Protein AF-A0A8T4WMK7-F1 (afdb_monomer)

pLDDT: mean 84.25, std 9.3, range [47.69, 94.94]

Secondary structure (DSSP, 8-state):
-HHHHHHHHHHHHHHHHHTHHHHHHHHHHHHHHHH-HHHHHHHHHHHHHHHHTS-GGGHHHHHH-HHHHHHHHHHHTSSSPPTTHHHHHHHHHHHHIIIIIHHHHHHHHTT-GGGHHHHHHHHHHHHHHHHHHHHHHHHHHHHT-

Foldseek 3Di:
DPVLVVLVVVLVVVLVVVCVVVVVLLVVLLVCLQVPLLVSQQSLLVLLCCLLPVDPLCVLLCVQPVPLSVVLVVQSPDSGRDPCNLVSLVVSLVSLCVPPQVVLSVVVSVPDPVSSVVNSSSVNSNVSSVSSSVSSVSSCVSVVD

Solvent-accessible surface area (backbone atoms only — not comparable to full-atom values): 7885 Å² total; per-residue (Å²): 122,66,78,56,54,54,55,51,50,57,51,52,54,54,52,60,65,74,43,47,69,60,54,49,53,50,50,50,36,53,56,34,25,77,78,41,42,68,59,20,31,33,51,47,38,50,53,50,43,51,47,66,73,68,31,75,62,33,48,73,43,51,75,75,38,50,68,42,49,55,51,48,53,65,49,52,75,48,61,50,86,46,92,60,44,61,60,41,52,52,50,42,44,53,53,38,44,64,73,48,39,50,56,47,49,58,44,37,69,73,63,48,74,94,35,53,75,58,44,55,49,44,49,51,34,51,50,55,46,50,52,56,46,51,45,46,55,49,40,32,68,67,60,72,103

Structure (mmCIF, N/CA/C/O backbone):
data_AF-A0A8T4WMK7-F1
#
_entry.id   AF-A0A8T4WMK7-F1
#
loop_
_atom_site.group_PDB
_atom_site.id
_atom_site.type_symbol
_atom_site.label_atom_id
_atom_site.label_alt_id
_atom_site.label_comp_id
_atom_site.label_asym_id
_atom_site.label_entity_id
_atom_site.label_seq_id
_atom_site.pdbx_PDB_ins_code
_atom_site.Cartn_x
_atom_site.Cartn_y
_atom_site.Cartn_z
_atom_site.occupancy
_atom_site.B_iso_or_equiv
_atom_site.auth_seq_id
_atom_site.auth_comp_id
_atom_site.auth_asym_id
_atom_site.auth_atom_id
_atom_site.pdbx_PDB_model_num
ATOM 1 N N . MET A 1 1 ? -31.076 1.737 11.472 1.00 47.69 1 MET A N 1
ATOM 2 C CA . MET A 1 1 ? -30.118 1.456 10.381 1.00 47.69 1 MET A CA 1
ATOM 3 C C . MET A 1 1 ? -29.607 2.715 9.669 1.00 47.69 1 MET A C 1
ATOM 5 O O . MET A 1 1 ? -28.473 2.660 9.244 1.00 47.69 1 MET A O 1
ATOM 9 N N . GLY A 1 2 ? -30.330 3.848 9.592 1.00 57.22 2 GLY A N 1
ATOM 10 C CA . GLY A 1 2 ? -29.848 5.056 8.874 1.00 57.22 2 GLY A CA 1
ATOM 11 C C . GLY A 1 2 ? -28.566 5.715 9.419 1.00 57.22 2 GLY A C 1
ATOM 12 O O . GLY A 1 2 ? -27.597 5.861 8.690 1.00 57.22 2 GLY A O 1
ATOM 13 N N . LYS A 1 3 ? -28.488 5.983 10.732 1.00 60.03 3 LYS A N 1
ATOM 14 C CA . LYS A 1 3 ? -27.372 6.747 11.343 1.00 60.03 3 LYS A CA 1
ATOM 15 C C . LYS A 1 3 ? -25.966 6.144 11.175 1.00 60.03 3 LYS A C 1
ATOM 17 O O . LYS A 1 3 ? -24.979 6.851 11.338 1.00 60.03 3 LYS A O 1
ATOM 22 N N . SER A 1 4 ? -25.857 4.836 10.931 1.00 62.44 4 SER A N 1
ATOM 23 C CA . SER A 1 4 ? -24.569 4.164 10.716 1.00 62.44 4 SER A CA 1
ATOM 24 C C . SER A 1 4 ? -24.060 4.305 9.284 1.00 62.44 4 SER A C 1
ATOM 26 O O . SER A 1 4 ? -22.851 4.335 9.090 1.00 62.44 4 SER A O 1
ATOM 28 N N . PHE A 1 5 ? -24.960 4.388 8.298 1.00 71.00 5 PHE A N 1
ATOM 29 C CA . PHE A 1 5 ? -24.577 4.579 6.898 1.00 71.00 5 PHE A CA 1
ATOM 30 C C . PHE A 1 5 ? -24.139 6.018 6.638 1.00 71.00 5 PHE A C 1
ATOM 32 O O . PHE A 1 5 ? -23.108 6.207 6.004 1.00 71.00 5 PHE A O 1
ATOM 39 N N . ASP A 1 6 ? -24.835 6.999 7.219 1.00 75.25 6 ASP A N 1
ATOM 40 C CA . ASP A 1 6 ? -24.463 8.417 7.104 1.00 75.25 6 ASP A CA 1
ATOM 41 C C . ASP A 1 6 ? -23.045 8.663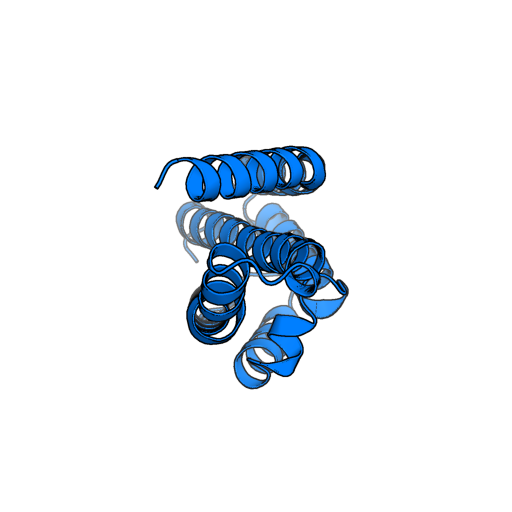 7.649 1.00 75.25 6 ASP A C 1
ATOM 43 O O . ASP A 1 6 ? -22.206 9.263 6.987 1.00 75.25 6 ASP A O 1
ATOM 47 N N . ARG A 1 7 ? -22.722 8.068 8.807 1.00 72.44 7 ARG A N 1
ATOM 48 C CA . ARG A 1 7 ? -21.383 8.140 9.416 1.00 72.44 7 ARG A CA 1
ATOM 49 C C . ARG A 1 7 ? -20.269 7.549 8.553 1.00 72.44 7 ARG A C 1
ATOM 51 O O . ARG A 1 7 ? -19.161 8.073 8.543 1.00 72.44 7 ARG A O 1
ATOM 58 N N . ILE A 1 8 ? -20.540 6.438 7.869 1.00 75.75 8 ILE A N 1
ATOM 59 C CA . ILE A 1 8 ? -19.573 5.833 6.943 1.00 75.75 8 ILE A CA 1
ATOM 60 C C . ILE A 1 8 ? -19.456 6.689 5.676 1.00 75.75 8 ILE A C 1
ATOM 62 O O . ILE A 1 8 ? -18.354 6.846 5.162 1.00 75.75 8 ILE A O 1
ATOM 66 N N . GLY A 1 9 ? -20.559 7.266 5.196 1.00 77.94 9 GLY A N 1
ATOM 67 C CA . GLY A 1 9 ? -20.565 8.179 4.052 1.00 77.94 9 GLY A CA 1
ATOM 68 C C . GLY A 1 9 ? -19.669 9.396 4.280 1.00 77.94 9 GLY A C 1
ATOM 69 O O . GLY A 1 9 ? -18.746 9.625 3.500 1.00 77.94 9 GLY A O 1
ATOM 70 N N . ASP A 1 10 ? -19.870 10.103 5.394 1.00 79.75 10 ASP A N 1
ATOM 71 C CA . ASP A 1 10 ? -19.073 11.282 5.761 1.00 79.75 10 ASP A CA 1
ATOM 72 C C . ASP A 1 10 ? -17.579 10.948 5.908 1.00 79.75 10 ASP A C 1
ATOM 74 O O . ASP A 1 10 ? -16.703 11.718 5.506 1.00 79.75 10 ASP A O 1
ATOM 78 N N . LEU A 1 11 ? -17.282 9.780 6.483 1.00 78.06 11 LEU A N 1
ATOM 79 C CA . LEU A 1 11 ? -15.926 9.267 6.641 1.00 78.06 11 LEU A CA 1
ATOM 80 C C . LEU A 1 11 ? -15.246 9.052 5.281 1.00 78.06 11 LEU A C 1
ATOM 82 O O . LEU A 1 11 ? -14.143 9.549 5.052 1.00 78.06 11 LEU A O 1
ATOM 86 N N .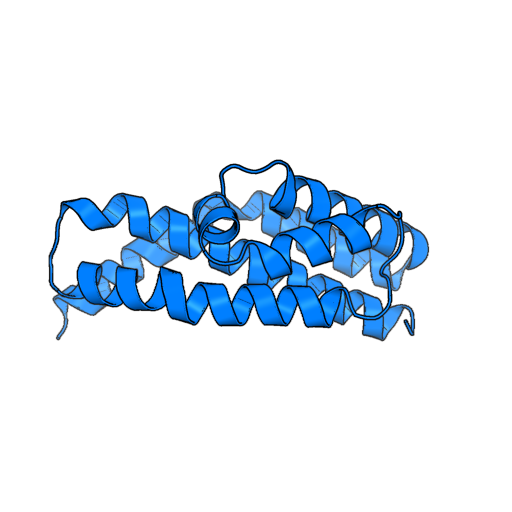 LEU A 1 12 ? -15.911 8.336 4.373 1.00 77.38 12 LEU A N 1
ATOM 87 C CA . LEU A 1 12 ? -15.377 8.042 3.044 1.00 77.38 12 LEU A CA 1
ATOM 88 C C . LEU A 1 12 ? -15.180 9.315 2.214 1.00 77.38 12 LEU A C 1
ATOM 90 O O . LEU A 1 12 ? -14.189 9.423 1.494 1.00 77.38 12 LEU A O 1
ATOM 94 N N . GLU A 1 13 ? -16.069 10.303 2.339 1.00 80.69 13 GLU A N 1
ATOM 95 C CA . GLU A 1 13 ? -15.937 11.570 1.616 1.00 80.69 13 GLU A C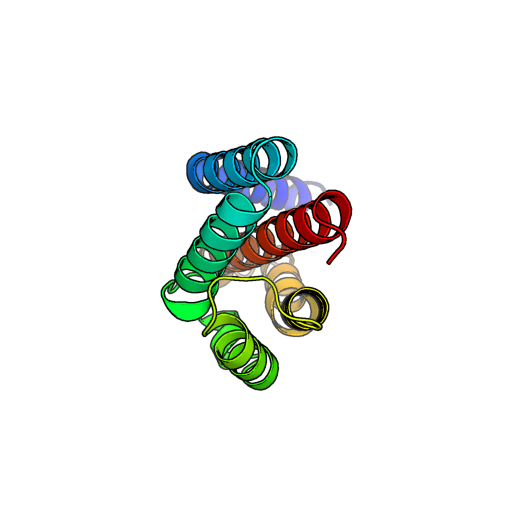A 1
ATOM 96 C C . GLU A 1 13 ? -14.695 12.363 2.054 1.00 80.69 13 GLU A C 1
ATOM 98 O O . GLU A 1 13 ? -13.973 12.915 1.215 1.00 80.69 13 GLU A O 1
ATOM 103 N N . LYS A 1 14 ? -14.404 12.399 3.360 1.00 78.94 14 LYS A N 1
ATOM 104 C CA . LYS A 1 14 ? -13.192 13.050 3.883 1.00 78.94 14 LYS A CA 1
ATOM 105 C C . LYS A 1 14 ? -11.924 12.389 3.361 1.00 78.94 14 LYS A C 1
ATOM 107 O O . LYS A 1 14 ? -11.009 13.084 2.923 1.00 78.94 14 LYS A O 1
ATOM 112 N N . ILE A 1 15 ? -11.897 11.061 3.389 1.00 78.31 15 ILE A N 1
ATOM 113 C CA . ILE A 1 15 ? -10.764 10.261 2.927 1.00 78.31 15 ILE A CA 1
ATOM 114 C C . ILE A 1 15 ? -10.525 10.474 1.424 1.00 78.31 15 ILE A C 1
ATOM 116 O O . ILE A 1 15 ? -9.402 10.726 0.991 1.00 78.31 15 ILE A O 1
ATOM 120 N N . ALA A 1 16 ? -11.589 10.468 0.616 1.00 74.31 16 ALA A N 1
ATOM 121 C CA . ALA A 1 16 ? -11.480 10.707 -0.823 1.00 74.31 16 ALA A CA 1
ATOM 122 C C . ALA A 1 16 ? -10.887 12.092 -1.149 1.00 74.31 16 ALA A C 1
ATOM 124 O O . ALA A 1 16 ? -10.148 12.248 -2.122 1.00 74.31 16 ALA A O 1
ATOM 125 N N . LYS A 1 17 ? -11.185 13.112 -0.334 1.00 75.38 17 LYS A N 1
ATOM 126 C CA . LYS A 1 17 ? -10.648 14.470 -0.511 1.00 75.38 17 LYS A CA 1
ATOM 127 C C . LYS A 1 17 ? -9.175 14.583 -0.117 1.00 75.38 17 LYS A C 1
ATOM 129 O O . LYS A 1 17 ? -8.433 15.274 -0.811 1.00 75.38 17 LYS A O 1
ATOM 134 N N . SER A 1 18 ? -8.742 13.927 0.961 1.00 76.00 18 SER A N 1
ATOM 135 C CA . SER A 1 18 ? -7.359 14.031 1.453 1.00 76.00 18 SER A CA 1
ATOM 136 C C . SER A 1 18 ? -6.341 13.310 0.564 1.00 76.00 18 SER A C 1
ATOM 138 O O . SER A 1 18 ? -5.168 13.680 0.561 1.00 76.00 18 SER A O 1
ATOM 140 N N . ARG A 1 19 ? -6.771 12.303 -0.208 1.00 74.31 19 ARG A N 1
ATOM 141 C CA . ARG A 1 19 ? -5.872 11.397 -0.945 1.00 74.31 19 ARG A CA 1
ATOM 142 C C . ARG A 1 19 ? -5.722 11.665 -2.438 1.00 74.31 19 ARG A C 1
ATOM 144 O O . ARG A 1 19 ? -4.942 10.967 -3.076 1.00 74.31 19 ARG A O 1
ATOM 151 N N . ARG A 1 20 ? -6.374 12.697 -2.985 1.00 78.06 20 ARG A N 1
ATOM 152 C CA . ARG A 1 20 ? -6.218 13.081 -4.403 1.00 78.06 20 ARG A CA 1
ATOM 153 C C . ARG A 1 20 ? -4.762 13.122 -4.893 1.00 78.06 20 ARG A C 1
ATOM 155 O O . ARG A 1 20 ? -4.508 12.471 -5.894 1.00 78.06 20 ARG A O 1
ATOM 162 N N . PRO A 1 21 ? -3.804 13.759 -4.187 1.00 82.00 21 PRO A N 1
ATOM 163 C CA . PRO A 1 21 ? -2.428 13.843 -4.683 1.00 82.00 21 PRO A CA 1
ATOM 164 C C . PRO A 1 21 ? -1.773 12.474 -4.893 1.00 82.00 21 PRO A C 1
ATOM 166 O O . PRO A 1 21 ? -1.126 12.241 -5.904 1.00 82.00 21 PRO A O 1
ATOM 169 N N . PHE A 1 22 ? -2.000 11.538 -3.968 1.00 81.81 22 PHE A N 1
ATOM 170 C CA . PHE A 1 22 ? -1.476 10.183 -4.098 1.00 81.81 22 PHE A CA 1
ATOM 171 C C . PHE A 1 22 ? -2.143 9.435 -5.259 1.00 81.81 22 PHE A C 1
ATOM 173 O O . PHE A 1 22 ? -1.466 8.768 -6.030 1.00 81.81 22 PHE A O 1
ATOM 180 N N . LEU A 1 23 ? -3.461 9.578 -5.431 1.00 82.94 23 LEU A N 1
ATOM 181 C CA . LEU A 1 23 ? -4.181 8.979 -6.562 1.00 82.94 23 LEU A CA 1
ATOM 182 C C . LEU A 1 23 ? -3.726 9.548 -7.916 1.00 82.94 23 LEU A C 1
ATOM 184 O O . LEU A 1 23 ? -3.699 8.820 -8.912 1.00 82.94 23 LEU A O 1
ATOM 188 N N . ASP A 1 24 ? -3.343 10.823 -7.951 1.00 86.69 24 ASP A N 1
ATOM 189 C CA . ASP A 1 24 ? -2.781 11.467 -9.136 1.00 86.69 24 ASP A CA 1
ATOM 190 C C . ASP A 1 24 ? -1.409 10.855 -9.479 1.00 86.69 24 ASP A C 1
ATOM 192 O O . ASP A 1 24 ? -1.213 10.426 -10.616 1.00 86.69 24 ASP A O 1
ATOM 196 N N . GLU A 1 25 ? -0.513 10.681 -8.495 1.00 85.69 25 GLU A N 1
ATOM 197 C CA . GLU A 1 25 ? 0.773 9.972 -8.668 1.00 85.69 25 GLU A CA 1
ATOM 198 C C . GLU A 1 25 ? 0.569 8.521 -9.145 1.00 85.69 25 GLU A C 1
ATOM 200 O O . GLU A 1 25 ? 1.270 8.023 -10.031 1.00 85.69 25 GLU A O 1
ATOM 205 N N . CYS A 1 26 ? -0.439 7.837 -8.597 1.00 86.31 26 CYS A N 1
ATOM 206 C CA . CYS A 1 26 ? -0.805 6.482 -9.000 1.00 86.31 26 CYS A CA 1
ATOM 207 C C . CYS A 1 26 ? -1.274 6.426 -10.462 1.00 86.31 26 CYS A C 1
ATOM 209 O O . CYS A 1 26 ? -0.937 5.501 -11.209 1.00 86.31 26 CYS A O 1
ATOM 211 N N . THR A 1 27 ? -2.053 7.422 -10.881 1.00 87.00 27 THR A N 1
ATOM 212 C CA . THR A 1 27 ? -2.552 7.551 -12.253 1.00 87.00 27 THR A CA 1
ATOM 213 C C . THR A 1 27 ? -1.419 7.874 -13.225 1.00 87.00 27 THR A C 1
ATOM 215 O O . THR A 1 27 ? -1.354 7.282 -14.305 1.00 87.00 27 THR A O 1
ATOM 218 N N . GLU A 1 28 ? -0.492 8.748 -12.832 1.00 88.31 28 GLU A N 1
ATOM 219 C CA . GLU A 1 28 ? 0.706 9.071 -13.606 1.00 88.31 28 GLU A CA 1
ATOM 220 C C . GLU A 1 28 ? 1.573 7.828 -13.832 1.00 88.31 28 GLU A C 1
ATOM 222 O O . GLU A 1 28 ? 1.929 7.533 -14.973 1.00 88.31 28 GLU A O 1
ATOM 227 N N . ALA A 1 29 ? 1.809 7.018 -12.795 1.00 85.44 29 ALA A N 1
ATOM 228 C CA . ALA A 1 29 ? 2.551 5.764 -12.925 1.00 85.44 29 ALA A CA 1
ATOM 229 C C . ALA A 1 29 ? 1.887 4.778 -13.911 1.00 85.44 29 ALA A C 1
ATOM 231 O O . ALA A 1 29 ? 2.576 4.141 -14.713 1.00 85.44 29 ALA A O 1
ATOM 232 N N . LYS A 1 30 ? 0.548 4.675 -13.908 1.00 87.25 30 LYS A N 1
ATOM 233 C CA . LYS A 1 30 ? -0.198 3.857 -14.887 1.00 87.25 30 LYS A CA 1
ATOM 234 C C . LYS A 1 30 ? -0.025 4.391 -16.312 1.00 87.25 30 LYS A C 1
ATOM 236 O O . LYS A 1 30 ? 0.207 3.609 -17.231 1.00 87.25 30 LYS A O 1
ATOM 241 N N . TYR A 1 31 ? -0.109 5.706 -16.509 1.00 88.69 31 TYR A N 1
ATOM 242 C CA . TYR A 1 31 ? 0.104 6.321 -17.822 1.00 88.69 31 TYR A CA 1
ATOM 243 C C . TYR A 1 31 ? 1.537 6.104 -18.325 1.00 88.69 31 TYR A C 1
ATOM 245 O O . TYR A 1 31 ? 1.735 5.682 -19.467 1.00 88.69 31 TYR A O 1
ATOM 253 N N . MET A 1 32 ? 2.530 6.298 -17.452 1.00 87.44 32 MET A N 1
ATOM 254 C CA . MET A 1 32 ? 3.934 6.026 -17.751 1.00 87.44 32 MET A CA 1
ATOM 255 C C . MET A 1 32 ? 4.151 4.574 -18.160 1.00 87.44 32 MET A C 1
ATOM 257 O O . MET A 1 32 ? 4.878 4.332 -19.113 1.00 87.44 32 MET A O 1
ATOM 261 N N . ALA A 1 33 ? 3.490 3.607 -17.518 1.00 88.94 33 ALA A N 1
ATOM 262 C CA . ALA A 1 33 ? 3.693 2.192 -17.829 1.00 88.94 33 ALA A CA 1
ATOM 263 C C . ALA A 1 33 ? 3.339 1.825 -19.277 1.00 88.94 33 ALA A C 1
ATOM 265 O O . ALA A 1 33 ? 3.915 0.887 -19.818 1.00 88.94 33 ALA A O 1
ATOM 266 N N . VAL A 1 34 ? 2.440 2.575 -19.922 1.00 88.94 34 VAL A N 1
ATOM 267 C CA . VAL A 1 34 ? 2.094 2.386 -21.341 1.00 88.94 34 VAL A CA 1
ATOM 268 C C . VAL A 1 34 ? 3.174 2.943 -22.275 1.00 88.94 34 VAL A C 1
ATOM 270 O O . VAL A 1 34 ? 3.360 2.425 -23.373 1.00 88.94 34 VAL A O 1
ATOM 273 N N . GLN A 1 35 ? 3.879 3.998 -21.863 1.00 89.56 35 GLN A N 1
ATOM 274 C CA . GLN A 1 35 ? 4.841 4.718 -22.707 1.00 89.56 35 GLN A CA 1
ATOM 275 C C . GLN A 1 35 ? 6.286 4.283 -22.467 1.00 89.56 35 GLN A C 1
ATOM 277 O O . GLN A 1 35 ? 7.049 4.100 -23.412 1.00 89.56 35 GLN A O 1
ATOM 282 N N . ASN A 1 36 ? 6.649 4.132 -21.197 1.00 90.06 36 ASN A N 1
ATOM 283 C CA . ASN A 1 36 ? 7.959 3.734 -20.719 1.00 90.06 36 ASN A CA 1
ATOM 284 C C . ASN A 1 36 ? 7.817 2.783 -19.508 1.00 90.06 36 ASN A C 1
ATOM 286 O O . ASN A 1 36 ? 7.798 3.227 -18.355 1.00 90.06 36 ASN A O 1
ATOM 290 N N . PRO A 1 37 ? 7.706 1.465 -19.756 1.00 86.88 37 PRO A N 1
ATOM 291 C CA . PRO A 1 37 ? 7.494 0.468 -18.707 1.00 86.88 37 PRO A CA 1
ATOM 292 C C . PRO A 1 37 ? 8.625 0.390 -17.672 1.00 86.88 37 PRO A C 1
ATOM 294 O O . PRO A 1 37 ? 8.370 0.064 -16.512 1.00 86.88 37 PRO A O 1
ATOM 297 N N . ASP A 1 38 ? 9.866 0.679 -18.073 1.00 88.12 38 ASP A N 1
ATOM 298 C CA . ASP A 1 38 ? 11.027 0.635 -17.179 1.00 88.12 38 ASP A CA 1
ATOM 299 C C . ASP A 1 38 ? 10.992 1.797 -16.172 1.00 88.12 38 ASP A C 1
ATOM 301 O O . ASP A 1 38 ? 11.149 1.573 -14.969 1.00 88.12 38 ASP A O 1
ATOM 305 N N . ASP A 1 39 ? 10.695 3.015 -16.634 1.00 89.38 39 ASP A N 1
ATOM 306 C CA . ASP A 1 39 ? 10.539 4.176 -15.747 1.00 89.38 39 ASP A CA 1
ATOM 307 C C . ASP A 1 39 ? 9.324 4.012 -14.828 1.00 89.38 39 ASP A C 1
ATOM 309 O O . ASP A 1 39 ? 9.383 4.348 -13.647 1.00 89.38 39 ASP A O 1
ATOM 313 N N . ALA A 1 40 ? 8.229 3.433 -15.328 1.00 90.44 40 ALA A N 1
ATOM 314 C CA . ALA A 1 40 ? 7.046 3.175 -14.513 1.00 90.44 40 ALA A CA 1
ATOM 315 C C . ALA A 1 40 ? 7.316 2.187 -13.372 1.00 90.44 40 ALA A C 1
ATOM 317 O O . ALA A 1 40 ? 6.826 2.386 -12.259 1.00 90.44 40 ALA A O 1
ATOM 318 N N . GLN A 1 41 ? 8.125 1.149 -13.616 1.00 91.62 41 GLN A N 1
ATOM 319 C CA . GLN A 1 41 ? 8.591 0.266 -12.548 1.00 91.62 41 GLN A CA 1
ATOM 320 C C . GLN A 1 41 ? 9.403 1.039 -11.510 1.00 91.62 41 GLN A C 1
ATOM 322 O O . GLN A 1 41 ? 9.157 0.874 -10.316 1.00 91.62 41 GLN A O 1
ATOM 327 N N . HIS A 1 42 ? 10.316 1.913 -11.938 1.00 91.50 42 HIS A N 1
ATOM 328 C CA . HIS A 1 42 ? 11.102 2.729 -11.016 1.00 91.50 42 HIS A CA 1
ATOM 329 C C . HIS A 1 42 ? 10.212 3.623 -10.140 1.00 91.50 42 HIS A C 1
ATOM 331 O O . HIS A 1 42 ? 10.313 3.573 -8.911 1.00 91.50 42 HIS A O 1
ATOM 337 N N . THR A 1 43 ? 9.294 4.374 -10.757 1.00 91.31 43 THR A N 1
ATOM 338 C CA . THR A 1 43 ? 8.323 5.236 -10.066 1.00 91.31 43 THR A CA 1
ATOM 339 C C . THR A 1 43 ? 7.470 4.435 -9.089 1.00 91.31 43 THR A C 1
ATOM 341 O O . THR A 1 43 ? 7.329 4.812 -7.927 1.00 91.31 43 THR A O 1
ATOM 344 N N . TYR A 1 44 ? 6.966 3.273 -9.506 1.00 92.25 44 TYR A N 1
ATOM 345 C CA . TYR A 1 44 ? 6.211 2.388 -8.627 1.00 92.25 44 TYR A CA 1
ATOM 346 C C . TYR A 1 44 ? 7.027 1.928 -7.415 1.00 92.25 44 TYR A C 1
ATOM 348 O O . TYR A 1 44 ? 6.541 1.976 -6.286 1.00 92.25 44 TYR A O 1
ATOM 356 N N . MET A 1 45 ? 8.284 1.528 -7.616 1.00 93.25 45 MET A N 1
ATOM 357 C CA . MET A 1 45 ? 9.153 1.119 -6.513 1.00 93.25 45 MET A CA 1
ATOM 358 C C . MET A 1 45 ? 9.473 2.280 -5.568 1.00 93.25 45 MET A C 1
ATOM 360 O O . MET A 1 45 ? 9.680 2.051 -4.375 1.00 93.25 45 MET A O 1
ATOM 364 N N . GLN A 1 46 ? 9.533 3.521 -6.057 1.00 91.00 46 GLN A N 1
ATOM 365 C CA . GLN A 1 46 ? 9.656 4.699 -5.197 1.00 91.00 46 GLN A CA 1
ATOM 366 C C . GLN A 1 46 ? 8.384 4.921 -4.371 1.00 91.00 46 GLN A C 1
ATOM 36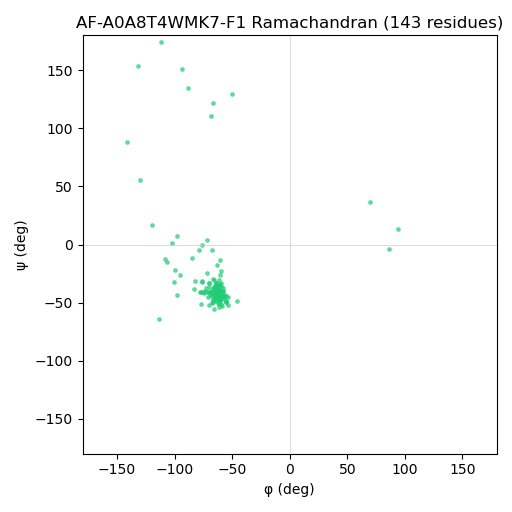8 O O . GLN A 1 46 ? 8.486 5.004 -3.147 1.00 91.00 46 GLN A O 1
ATOM 373 N N . LEU A 1 47 ? 7.206 4.917 -5.006 1.00 90.19 47 LEU A N 1
ATOM 374 C CA . LEU A 1 47 ? 5.904 5.051 -4.338 1.00 90.19 47 LEU A CA 1
ATOM 375 C C . LEU A 1 47 ? 5.695 3.978 -3.267 1.00 90.19 47 LEU A C 1
ATOM 377 O O . LEU A 1 47 ? 5.258 4.265 -2.153 1.00 90.19 47 LEU A O 1
ATOM 381 N N . LEU A 1 48 ? 6.055 2.734 -3.583 1.00 91.06 48 LEU A N 1
ATOM 382 C CA . LEU A 1 48 ? 5.987 1.611 -2.659 1.00 91.06 48 LEU A CA 1
ATOM 383 C C . LEU A 1 48 ? 6.853 1.861 -1.419 1.00 91.06 48 LEU A C 1
ATO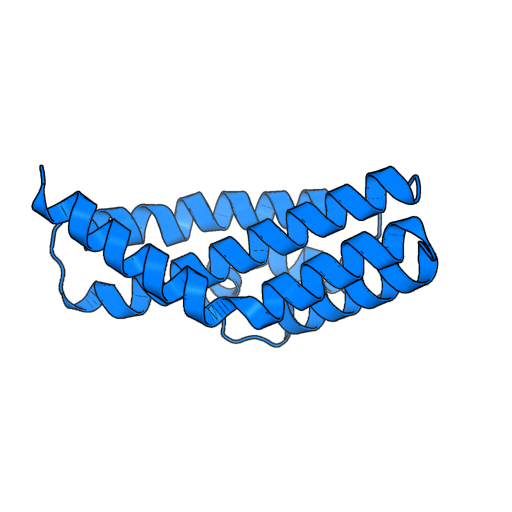M 385 O O . LEU A 1 48 ? 6.390 1.662 -0.299 1.00 91.06 48 LEU A O 1
ATOM 389 N N . ARG A 1 49 ? 8.098 2.316 -1.604 1.00 90.00 49 ARG A N 1
ATOM 390 C CA . ARG A 1 49 ? 9.040 2.580 -0.506 1.00 90.00 49 ARG A CA 1
ATOM 391 C C . ARG A 1 49 ? 8.578 3.746 0.366 1.00 90.00 49 ARG A C 1
ATOM 393 O O . ARG A 1 49 ? 8.518 3.596 1.584 1.00 90.00 49 ARG A O 1
ATOM 400 N N . THR A 1 50 ? 8.212 4.876 -0.233 1.00 87.44 50 THR A N 1
ATOM 401 C CA . THR A 1 50 ? 7.757 6.059 0.517 1.00 87.44 50 THR A CA 1
ATOM 402 C C . THR A 1 50 ? 6.481 5.766 1.302 1.00 87.44 50 THR A C 1
ATOM 404 O O . THR A 1 50 ? 6.365 6.158 2.463 1.00 87.44 50 THR A O 1
ATOM 407 N N . THR A 1 51 ? 5.562 5.006 0.708 1.00 85.38 51 THR A N 1
ATOM 408 C CA . THR A 1 51 ? 4.273 4.677 1.318 1.00 85.38 51 THR A CA 1
ATOM 409 C C . THR A 1 51 ? 4.399 3.588 2.383 1.00 85.38 51 THR A C 1
ATOM 411 O O . THR A 1 51 ? 3.934 3.784 3.502 1.00 85.38 51 THR A O 1
ATOM 414 N N . LEU A 1 52 ? 5.039 2.451 2.084 1.00 81.25 52 LEU A N 1
ATOM 415 C CA . LEU A 1 52 ? 5.129 1.320 3.020 1.00 81.25 52 LEU A CA 1
ATOM 416 C C . LEU A 1 52 ? 6.182 1.517 4.116 1.00 81.25 52 LEU A C 1
ATOM 418 O O . LEU A 1 52 ? 5.960 1.118 5.260 1.00 81.25 52 LEU A O 1
ATOM 422 N N . LEU A 1 53 ? 7.347 2.069 3.766 1.00 70.56 53 LEU A N 1
ATOM 423 C CA . LEU A 1 53 ? 8.528 2.029 4.635 1.00 70.56 53 LEU A CA 1
ATOM 424 C C . LEU A 1 53 ? 8.741 3.343 5.385 1.00 70.56 53 LEU A C 1
ATOM 426 O O . LEU A 1 53 ? 9.210 3.323 6.520 1.00 70.56 53 LEU A O 1
ATOM 430 N N . SER A 1 54 ? 8.371 4.473 4.780 1.00 68.19 54 SER A N 1
ATOM 431 C CA . SER A 1 54 ? 8.628 5.805 5.347 1.00 68.19 54 SER A CA 1
ATOM 432 C C . SER A 1 54 ? 7.391 6.503 5.905 1.00 68.19 54 SER A C 1
ATOM 434 O O . SER A 1 54 ? 7.540 7.473 6.640 1.00 68.19 54 SER A O 1
ATOM 436 N N . SER A 1 55 ? 6.182 6.037 5.584 1.00 69.69 55 SER A N 1
ATOM 437 C CA . SER A 1 55 ? 4.957 6.667 6.071 1.00 69.69 55 SER A CA 1
ATOM 438 C C . SER A 1 55 ? 4.520 6.101 7.421 1.00 69.69 55 SER A C 1
ATOM 440 O O . SER A 1 55 ? 4.421 4.880 7.593 1.00 69.69 55 SER A O 1
ATOM 442 N N . ASP A 1 56 ? 4.155 6.993 8.341 1.00 74.50 56 ASP A N 1
ATOM 443 C CA . ASP A 1 56 ? 3.399 6.664 9.560 1.00 74.50 56 ASP A CA 1
ATOM 444 C C . ASP A 1 56 ? 1.998 6.120 9.216 1.00 74.50 56 ASP A C 1
ATOM 446 O O . ASP A 1 56 ? 1.344 5.453 10.020 1.00 74.50 56 ASP A O 1
ATOM 450 N N . ALA A 1 57 ? 1.529 6.353 7.979 1.00 68.81 57 ALA A N 1
ATOM 451 C CA . ALA A 1 57 ? 0.218 5.921 7.507 1.00 68.81 57 ALA A CA 1
ATOM 452 C C . ALA A 1 57 ? 0.025 4.400 7.540 1.00 68.81 57 ALA A C 1
ATOM 454 O O . ALA A 1 57 ? -1.106 3.945 7.420 1.00 68.81 57 ALA A O 1
ATOM 455 N N . LEU A 1 58 ? 1.086 3.604 7.709 1.00 79.75 58 LEU A N 1
ATOM 456 C CA . LEU A 1 58 ? 1.015 2.145 7.797 1.00 79.75 58 LEU A CA 1
ATOM 457 C C . LEU A 1 58 ? 1.543 1.569 9.114 1.00 79.75 58 LEU A C 1
ATOM 459 O O . LEU A 1 58 ? 1.745 0.362 9.208 1.00 79.75 58 LEU A O 1
ATOM 463 N N . ASP A 1 59 ? 1.694 2.364 10.172 1.00 83.62 59 ASP A N 1
ATOM 464 C CA . ASP A 1 59 ? 2.213 1.866 11.457 1.00 83.62 59 ASP A CA 1
ATOM 465 C C . ASP A 1 59 ? 1.343 0.767 12.086 1.00 83.62 59 ASP A C 1
ATOM 467 O O . ASP A 1 59 ? 1.844 -0.211 12.653 1.00 83.62 59 ASP A O 1
ATOM 471 N N . SER A 1 60 ? 0.024 0.862 11.905 1.00 80.12 60 SER A N 1
ATOM 472 C CA . SER A 1 60 ? -0.899 -0.205 12.314 1.00 80.12 60 SER A CA 1
ATOM 473 C C . SER A 1 60 ? -0.661 -1.500 11.524 1.00 80.12 60 SER A C 1
ATOM 475 O O . SER A 1 60 ? -0.796 -2.595 12.065 1.00 80.12 60 SER A O 1
ATOM 477 N N . ALA A 1 61 ? -0.259 -1.400 10.254 1.00 79.12 61 ALA A N 1
ATOM 478 C CA . ALA A 1 61 ? 0.120 -2.556 9.448 1.00 79.12 61 ALA A CA 1
ATOM 479 C C . ALA A 1 61 ? 1.497 -3.106 9.855 1.00 79.12 61 ALA A C 1
ATOM 481 O O . ALA A 1 61 ? 1.629 -4.315 10.002 1.00 79.12 61 ALA A O 1
ATOM 482 N N . LYS A 1 62 ? 2.490 -2.245 10.129 1.00 83.25 62 LYS A N 1
ATOM 483 C CA . LYS A 1 62 ? 3.837 -2.641 10.596 1.00 83.25 62 LYS A CA 1
ATOM 484 C C . LYS A 1 62 ? 3.801 -3.445 11.893 1.00 83.25 62 LYS A C 1
ATOM 486 O O . LYS A 1 62 ? 4.523 -4.425 12.033 1.00 83.25 62 LYS A O 1
ATOM 491 N N . SER A 1 63 ? 2.937 -3.049 12.822 1.00 84.50 63 SER A N 1
ATOM 492 C CA . SER A 1 63 ? 2.763 -3.739 14.105 1.00 84.50 63 SER A CA 1
ATOM 493 C C . SER A 1 63 ? 1.971 -5.045 13.999 1.00 84.50 63 SER A C 1
ATOM 495 O O . SER A 1 63 ? 2.245 -5.979 14.748 1.00 84.50 63 SER A O 1
ATOM 497 N N . THR A 1 64 ? 1.009 -5.134 13.074 1.00 83.94 64 THR A N 1
ATOM 498 C CA . THR A 1 64 ? 0.080 -6.281 12.994 1.00 83.94 64 THR A CA 1
ATOM 499 C C . THR A 1 64 ? 0.467 -7.311 11.923 1.00 83.94 64 THR A C 1
ATOM 501 O O . THR A 1 64 ? 0.068 -8.471 12.005 1.00 83.94 64 THR A O 1
ATOM 504 N N . CYS A 1 65 ? 1.253 -6.907 10.922 1.00 87.31 65 CYS A N 1
ATOM 505 C CA . CYS A 1 65 ? 1.697 -7.736 9.793 1.00 87.31 65 CYS A CA 1
ATOM 506 C C . CYS A 1 65 ? 3.228 -7.628 9.590 1.00 87.31 65 CYS A C 1
ATOM 508 O O . CYS A 1 65 ? 3.683 -7.230 8.512 1.00 87.31 65 CYS A O 1
ATOM 510 N N . PRO A 1 66 ? 4.050 -7.904 10.623 1.00 89.00 66 PRO A N 1
ATOM 511 C CA . PRO A 1 66 ? 5.492 -7.661 10.558 1.00 89.00 66 PRO A CA 1
ATOM 512 C C . PRO A 1 66 ? 6.192 -8.517 9.494 1.00 89.00 66 PRO A C 1
ATOM 514 O O . PRO A 1 66 ? 7.112 -8.040 8.833 1.00 89.00 66 PRO A O 1
ATOM 517 N N . GLU A 1 67 ? 5.738 -9.755 9.278 1.00 90.50 67 GLU A N 1
ATOM 518 C CA . GLU A 1 67 ? 6.348 -10.666 8.305 1.00 90.50 67 GLU A CA 1
ATOM 519 C C . GLU A 1 67 ? 6.162 -10.188 6.861 1.00 90.50 67 GLU A C 1
ATOM 521 O O . GLU A 1 67 ? 7.098 -10.225 6.059 1.00 90.50 67 GLU A O 1
ATOM 526 N N . GLU A 1 68 ? 4.959 -9.739 6.507 1.00 90.88 68 GLU A N 1
ATOM 527 C CA . GLU A 1 68 ? 4.637 -9.216 5.180 1.00 90.88 68 GLU A CA 1
ATOM 528 C C . GLU A 1 68 ? 5.414 -7.928 4.905 1.00 90.88 68 GLU A C 1
ATOM 530 O O . GLU A 1 68 ? 5.935 -7.749 3.804 1.00 90.88 68 GLU A O 1
ATOM 535 N N . ILE A 1 69 ? 5.547 -7.062 5.912 1.00 90.12 69 ILE A N 1
ATOM 536 C CA . ILE A 1 69 ? 6.329 -5.826 5.822 1.00 90.12 69 ILE A CA 1
ATOM 537 C C . ILE A 1 69 ? 7.815 -6.132 5.620 1.00 90.12 69 ILE A C 1
ATOM 539 O O . ILE A 1 69 ? 8.439 -5.551 4.736 1.00 90.12 69 ILE A O 1
ATOM 543 N N . GLU A 1 70 ? 8.381 -7.090 6.355 1.00 90.31 70 GLU A N 1
ATOM 544 C CA . GLU A 1 70 ? 9.782 -7.493 6.187 1.00 90.31 70 GLU A CA 1
ATOM 545 C C . GLU A 1 70 ? 10.041 -8.143 4.814 1.00 90.31 70 GLU A C 1
ATOM 547 O O . GLU A 1 70 ? 11.097 -7.962 4.197 1.00 90.31 70 GLU A O 1
ATOM 552 N N . LYS A 1 71 ? 9.085 -8.928 4.303 1.00 91.81 71 LYS A N 1
ATOM 553 C CA . LYS A 1 71 ? 9.156 -9.489 2.943 1.00 91.81 71 LYS A CA 1
ATOM 554 C C . LYS A 1 71 ? 9.101 -8.375 1.895 1.00 91.81 71 LYS A C 1
ATOM 556 O O . LYS A 1 71 ? 9.921 -8.381 0.976 1.00 91.81 71 LYS A O 1
ATOM 561 N N . LEU A 1 72 ? 8.191 -7.411 2.045 1.00 90.69 72 LEU A N 1
ATOM 562 C CA . LEU A 1 72 ? 8.083 -6.264 1.141 1.00 90.69 72 LEU A CA 1
ATOM 563 C C . LEU A 1 72 ? 9.336 -5.395 1.171 1.00 90.69 72 LEU A C 1
ATOM 565 O O . LEU A 1 72 ? 9.815 -5.046 0.099 1.00 90.69 72 LEU A O 1
ATOM 569 N N . ASP A 1 73 ? 9.922 -5.123 2.339 1.00 89.88 73 ASP A N 1
ATOM 570 C CA . ASP A 1 73 ? 11.187 -4.383 2.445 1.00 89.88 73 ASP A CA 1
ATOM 571 C C . ASP A 1 73 ? 12.300 -5.062 1.634 1.00 89.88 73 ASP A C 1
ATOM 573 O O . ASP A 1 73 ? 12.956 -4.441 0.799 1.00 89.88 73 ASP A O 1
ATOM 577 N N . ARG A 1 74 ? 12.464 -6.382 1.788 1.00 90.38 74 ARG A N 1
ATOM 578 C CA . ARG A 1 74 ? 13.458 -7.154 1.022 1.00 90.38 74 ARG A CA 1
ATOM 579 C C . ARG A 1 74 ? 13.213 -7.102 -0.486 1.00 90.38 74 ARG A C 1
ATOM 581 O O . ARG A 1 74 ? 14.166 -6.972 -1.264 1.00 90.38 74 ARG A O 1
ATOM 588 N N . LEU A 1 75 ? 11.955 -7.199 -0.910 1.00 90.50 75 LEU A N 1
ATOM 589 C CA . LEU A 1 75 ? 11.581 -7.120 -2.322 1.00 90.50 75 LEU A CA 1
ATOM 590 C C . LEU A 1 75 ? 11.764 -5.694 -2.871 1.00 90.50 75 LEU A C 1
ATOM 592 O O . LEU A 1 75 ? 12.216 -5.546 -4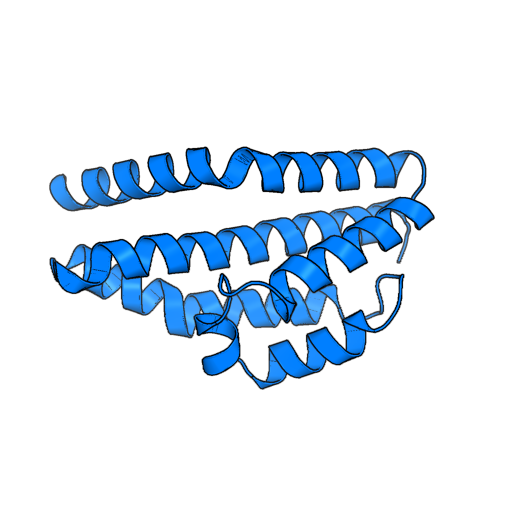.007 1.00 90.50 75 LEU A O 1
ATOM 596 N N . ALA A 1 76 ? 11.551 -4.672 -2.038 1.00 89.56 76 ALA A N 1
ATOM 597 C CA . ALA A 1 76 ? 11.627 -3.253 -2.3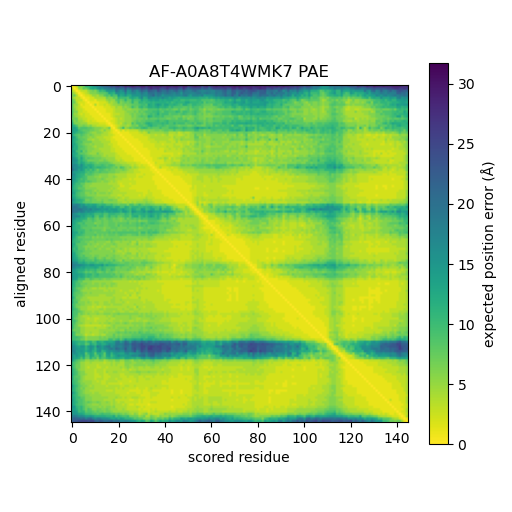76 1.00 89.56 76 ALA A CA 1
ATOM 598 C C . ALA A 1 76 ? 13.044 -2.661 -2.459 1.00 89.56 76 ALA A C 1
ATOM 600 O O . ALA A 1 76 ? 13.205 -1.521 -2.882 1.00 89.56 76 ALA A O 1
ATOM 601 N N . LYS A 1 77 ? 14.092 -3.428 -2.128 1.00 86.69 77 LYS A N 1
ATOM 602 C CA . LYS A 1 77 ? 15.500 -2.983 -2.234 1.00 86.69 77 LYS A CA 1
ATOM 603 C C . LYS A 1 77 ? 16.012 -2.772 -3.666 1.00 86.69 77 LYS A C 1
ATOM 605 O O . LYS A 1 77 ? 17.159 -2.378 -3.835 1.00 86.69 77 LYS A O 1
ATOM 610 N N . GLY A 1 78 ? 15.215 -3.088 -4.687 1.00 83.12 78 GLY A N 1
ATOM 611 C CA . GLY A 1 78 ? 15.560 -2.860 -6.093 1.00 83.12 78 GLY A CA 1
ATOM 612 C C . GLY A 1 78 ? 14.686 -1.789 -6.744 1.00 83.12 78 GLY A C 1
ATOM 613 O O . GLY A 1 78 ? 13.705 -1.338 -6.163 1.00 83.12 78 GLY A O 1
ATOM 614 N N . ASP A 1 79 ? 15.019 -1.441 -7.984 1.00 86.50 79 ASP A N 1
ATOM 615 C CA . ASP A 1 79 ? 14.299 -0.427 -8.770 1.00 86.50 79 ASP A CA 1
ATOM 616 C C . ASP A 1 79 ? 13.279 -1.018 -9.752 1.00 86.50 79 ASP A C 1
ATOM 618 O O . ASP A 1 79 ? 12.703 -0.302 -10.564 1.00 86.50 79 ASP A O 1
ATOM 622 N N . ARG A 1 80 ? 13.056 -2.333 -9.683 1.00 87.38 80 ARG A N 1
ATOM 623 C CA . ARG A 1 80 ? 12.122 -3.067 -10.538 1.00 87.38 80 ARG A CA 1
ATOM 624 C C . ARG A 1 80 ? 11.222 -3.969 -9.709 1.00 87.38 80 ARG A C 1
ATOM 626 O O . ARG A 1 80 ? 11.622 -4.427 -8.632 1.00 87.38 80 ARG A O 1
ATOM 633 N N . ILE A 1 81 ? 10.035 -4.253 -10.240 1.00 87.94 81 ILE A N 1
ATOM 634 C CA . ILE A 1 81 ? 9.093 -5.182 -9.615 1.00 87.94 81 ILE A CA 1
ATOM 635 C C . ILE A 1 81 ? 9.710 -6.579 -9.660 1.00 87.94 81 ILE A C 1
ATOM 637 O O . ILE A 1 81 ? 10.059 -7.092 -10.721 1.00 87.94 81 ILE A O 1
ATOM 641 N N . LYS A 1 82 ? 9.880 -7.189 -8.487 1.00 89.44 82 LYS A N 1
ATOM 642 C CA . LYS A 1 82 ? 10.377 -8.561 -8.364 1.00 89.44 82 LYS A CA 1
ATOM 643 C C . LYS A 1 82 ? 9.214 -9.536 -8.297 1.00 89.44 82 LYS A C 1
ATOM 645 O O . LYS A 1 82 ? 8.167 -9.220 -7.728 1.00 89.44 82 LYS A O 1
ATOM 650 N N . GLN A 1 83 ? 9.451 -10.754 -8.777 1.00 87.44 83 GLN A N 1
ATOM 651 C CA . GLN A 1 83 ? 8.510 -11.854 -8.615 1.00 87.44 83 GLN A CA 1
ATOM 652 C C . GLN A 1 83 ? 8.085 -11.976 -7.145 1.00 87.44 83 GLN A C 1
ATOM 654 O O . GLN A 1 83 ? 8.912 -12.001 -6.233 1.00 87.44 83 GLN A O 1
ATOM 659 N N . GLY A 1 84 ? 6.775 -12.037 -6.923 1.00 89.56 84 GLY A N 1
ATOM 660 C CA . GLY A 1 84 ? 6.197 -12.183 -5.594 1.00 89.56 84 GLY A CA 1
ATOM 661 C C . GLY A 1 84 ? 5.982 -10.875 -4.825 1.00 89.56 84 GLY A C 1
ATOM 662 O O . GLY A 1 84 ? 5.388 -10.913 -3.746 1.00 89.56 84 GLY A O 1
ATOM 663 N N . LEU A 1 85 ? 6.394 -9.715 -5.353 1.00 92.38 85 LEU A N 1
ATOM 664 C CA . LEU A 1 85 ? 6.128 -8.414 -4.726 1.00 92.38 85 LEU A CA 1
ATOM 665 C C . LEU A 1 85 ? 4.627 -8.152 -4.623 1.00 92.38 85 LEU A C 1
ATOM 667 O O . LEU A 1 85 ? 4.109 -7.949 -3.525 1.00 92.38 85 LEU A O 1
ATOM 671 N N . VAL A 1 86 ? 3.915 -8.250 -5.743 1.00 93.19 86 VAL A N 1
ATOM 672 C CA . VAL A 1 86 ? 2.473 -7.995 -5.799 1.00 93.19 86 VAL A CA 1
ATOM 673 C C . VAL A 1 86 ? 1.684 -9.022 -4.982 1.00 93.19 86 VAL A C 1
ATOM 675 O O . VAL A 1 86 ? 0.753 -8.659 -4.261 1.00 93.19 86 VAL A O 1
ATOM 678 N N . SER A 1 87 ? 2.088 -10.298 -4.980 1.00 93.75 87 SER A N 1
ATOM 679 C CA . SER A 1 87 ? 1.454 -11.306 -4.117 1.00 93.75 87 SER A CA 1
ATOM 680 C C . SER A 1 87 ? 1.691 -11.044 -2.628 1.00 93.75 87 SER A C 1
ATOM 682 O O . SER A 1 87 ? 0.785 -11.257 -1.824 1.00 93.75 87 SER A O 1
ATOM 684 N N . THR A 1 88 ? 2.878 -10.555 -2.253 1.00 94.06 88 THR A N 1
ATOM 685 C CA . THR A 1 88 ? 3.183 -10.188 -0.861 1.00 94.06 88 THR A CA 1
ATOM 686 C C . THR A 1 88 ? 2.374 -8.962 -0.440 1.00 94.06 88 THR A C 1
ATOM 688 O O . THR A 1 88 ? 1.795 -8.951 0.643 1.00 94.06 88 THR A O 1
ATOM 691 N N . LEU A 1 89 ? 2.242 -7.965 -1.318 1.00 93.69 89 LEU A N 1
ATOM 692 C CA . LEU A 1 89 ? 1.410 -6.787 -1.072 1.00 93.69 89 LEU A CA 1
ATOM 693 C C . LEU A 1 89 ? -0.071 -7.164 -0.917 1.00 93.69 89 LEU A C 1
ATOM 695 O O . LEU A 1 89 ? -0.758 -6.673 -0.022 1.00 93.69 89 LEU A O 1
ATOM 699 N N . LYS A 1 90 ? -0.558 -8.107 -1.729 1.00 94.94 90 LYS A N 1
ATOM 700 C CA . LYS A 1 90 ? -1.911 -8.663 -1.606 1.00 94.94 90 LYS A CA 1
ATOM 701 C C . LYS A 1 90 ? -2.125 -9.394 -0.276 1.00 94.94 90 LYS A C 1
ATOM 703 O O . LYS A 1 90 ? -3.208 -9.281 0.308 1.00 94.94 90 LYS A O 1
ATOM 708 N N . ALA A 1 91 ? -1.123 -10.136 0.199 1.00 94.81 91 ALA A N 1
ATOM 709 C CA . ALA A 1 91 ? -1.165 -10.796 1.503 1.00 94.81 91 ALA A CA 1
ATOM 710 C C . ALA A 1 91 ? -1.238 -9.764 2.638 1.00 94.81 91 ALA A C 1
ATOM 712 O O . ALA A 1 91 ? -2.158 -9.843 3.454 1.00 94.81 91 ALA A O 1
ATOM 713 N N . LEU A 1 92 ? -0.374 -8.739 2.605 1.00 93.62 92 LEU A N 1
ATOM 714 C CA . LEU A 1 92 ? -0.399 -7.619 3.552 1.00 93.62 92 LEU A CA 1
ATOM 715 C C . LEU A 1 92 ? -1.780 -6.962 3.604 1.00 93.62 92 LEU A C 1
ATOM 717 O O . LEU A 1 92 ? -2.364 -6.825 4.676 1.00 93.62 92 LEU A O 1
ATOM 721 N N . ARG A 1 93 ? -2.327 -6.598 2.439 1.00 94.19 93 ARG A N 1
ATOM 722 C CA . ARG A 1 93 ? -3.657 -5.994 2.318 1.00 94.19 93 ARG A CA 1
ATOM 723 C C . ARG A 1 93 ? -4.731 -6.872 2.955 1.00 94.19 93 ARG A C 1
ATOM 725 O O . ARG A 1 93 ? -5.528 -6.391 3.756 1.00 94.19 93 ARG A O 1
ATOM 732 N N . SER A 1 94 ? -4.749 -8.160 2.625 1.00 94.75 94 SER A N 1
ATOM 733 C CA . SER A 1 94 ? -5.765 -9.090 3.133 1.00 94.75 94 SER A CA 1
ATOM 734 C C . SER A 1 94 ? -5.697 -9.213 4.659 1.00 94.75 94 SER A C 1
ATOM 736 O O . SER A 1 94 ? -6.709 -9.050 5.342 1.00 94.75 94 SER A O 1
ATOM 738 N N . GLN A 1 95 ? -4.494 -9.405 5.204 1.00 94.06 95 GLN A N 1
ATOM 739 C CA . GLN A 1 95 ? -4.275 -9.522 6.643 1.00 94.06 95 GLN A CA 1
ATOM 740 C C . GLN A 1 95 ? -4.606 -8.227 7.384 1.00 94.06 95 GLN A C 1
ATOM 742 O O . GLN A 1 95 ? -5.263 -8.266 8.425 1.00 94.06 95 GLN A O 1
ATOM 747 N N . TYR A 1 96 ? -4.228 -7.077 6.831 1.00 92.62 96 TYR A N 1
ATOM 748 C CA . TYR A 1 96 ? -4.552 -5.770 7.391 1.00 92.62 96 TYR A CA 1
ATOM 749 C C . TYR A 1 96 ? -6.068 -5.542 7.474 1.00 92.62 96 TYR A C 1
ATOM 751 O O . TYR A 1 96 ? -6.595 -5.145 8.518 1.00 92.62 96 TYR A O 1
ATOM 759 N N . LEU A 1 97 ? -6.797 -5.845 6.394 1.00 92.81 97 LEU A N 1
ATOM 760 C CA . LEU A 1 97 ? -8.253 -5.704 6.362 1.00 92.81 97 LEU A CA 1
ATOM 761 C C . LEU A 1 97 ? -8.935 -6.588 7.411 1.00 92.81 97 LEU A C 1
ATOM 763 O O . LEU A 1 97 ? -9.886 -6.148 8.063 1.00 92.81 97 LEU A O 1
ATOM 767 N N . ASP A 1 98 ? -8.454 -7.818 7.586 1.00 93.38 98 ASP A N 1
ATOM 768 C CA . ASP A 1 98 ? -9.053 -8.791 8.497 1.00 93.38 98 ASP A CA 1
ATOM 769 C C . ASP A 1 98 ? -8.726 -8.527 9.968 1.00 93.38 98 ASP A C 1
ATOM 771 O O . ASP A 1 98 ? -9.609 -8.649 10.822 1.00 93.38 98 ASP A O 1
ATOM 775 N N . THR A 1 99 ? -7.484 -8.150 10.266 1.00 90.25 99 THR A N 1
ATOM 776 C CA . THR A 1 99 ? -6.983 -8.044 11.644 1.00 90.25 99 THR A CA 1
ATOM 777 C C . THR A 1 99 ? -7.067 -6.631 12.213 1.00 90.25 99 THR A C 1
ATOM 779 O O . THR A 1 99 ? -7.221 -6.480 13.425 1.00 90.25 99 THR A O 1
ATOM 782 N N . VAL A 1 100 ? -7.042 -5.599 11.364 1.00 90.12 100 VAL A N 1
ATOM 783 C CA . VAL A 1 100 ? -7.000 -4.196 11.797 1.00 90.12 100 VAL A CA 1
ATOM 784 C C . VAL A 1 100 ? -8.285 -3.460 11.428 1.00 90.12 100 VAL A C 1
ATOM 786 O O . VAL A 1 100 ? -9.047 -3.049 12.311 1.00 90.12 100 VAL A O 1
ATOM 789 N N . LEU A 1 101 ? -8.570 -3.318 10.128 1.00 89.88 101 LEU A N 1
ATOM 790 C CA . LEU A 1 101 ? -9.637 -2.425 9.675 1.00 89.88 101 LEU A CA 1
ATOM 791 C C . LEU A 1 101 ? -11.028 -2.954 10.039 1.00 89.88 101 LEU A C 1
ATOM 793 O O . LEU A 1 101 ? -11.821 -2.249 10.664 1.00 89.88 101 LEU A O 1
ATOM 797 N N . ARG A 1 102 ? -11.347 -4.208 9.693 1.00 90.62 102 ARG A N 1
ATOM 798 C CA . ARG A 1 102 ? -12.681 -4.780 9.936 1.00 90.62 102 ARG A CA 1
ATOM 799 C C . ARG A 1 102 ? -13.058 -4.778 11.428 1.00 90.62 102 ARG A C 1
ATOM 801 O O . ARG A 1 102 ? -14.198 -4.408 11.735 1.00 90.62 102 ARG A O 1
ATOM 808 N N . PRO A 1 103 ? -12.173 -5.145 12.375 1.00 88.88 103 PRO A N 1
ATOM 809 C CA . PRO A 1 103 ? -12.457 -5.005 13.803 1.00 88.88 103 PRO A CA 1
ATOM 810 C C . PRO A 1 103 ? -12.691 -3.554 14.238 1.00 88.88 103 PRO A C 1
ATOM 812 O O . PRO A 1 103 ? -13.642 -3.291 14.980 1.00 88.88 103 PRO A O 1
ATOM 815 N N . ALA A 1 104 ? -11.878 -2.609 13.760 1.00 88.12 104 ALA A N 1
ATOM 816 C CA . ALA A 1 104 ? -12.010 -1.198 14.113 1.00 88.12 104 ALA A CA 1
ATOM 817 C C . ALA A 1 104 ? -13.334 -0.601 13.607 1.00 88.12 104 ALA A C 1
ATOM 819 O O . ALA A 1 104 ? -14.067 0.022 14.377 1.00 88.12 104 ALA A O 1
ATOM 820 N N . VAL A 1 105 ? -13.716 -0.900 12.363 1.00 87.38 105 VAL A N 1
ATOM 821 C CA . VAL A 1 105 ? -15.000 -0.485 11.774 1.00 87.38 105 VAL A CA 1
ATOM 822 C C . VAL A 1 105 ? -16.182 -1.059 12.555 1.00 87.38 105 VAL A C 1
ATOM 824 O O . VAL A 1 105 ? -17.122 -0.334 12.882 1.00 87.38 105 VAL A O 1
ATOM 827 N N . LYS A 1 106 ? -16.131 -2.340 12.947 1.00 86.88 106 LYS A N 1
ATOM 828 C CA . LYS A 1 106 ? -17.175 -2.946 13.795 1.00 86.88 106 LYS A CA 1
ATOM 829 C C . LYS A 1 106 ? -17.342 -2.206 15.126 1.00 86.88 106 LYS A C 1
ATOM 831 O O . LYS A 1 106 ? -18.468 -2.081 15.606 1.00 86.88 106 LYS A O 1
ATOM 836 N N . ARG A 1 107 ? -16.252 -1.728 15.737 1.00 85.06 107 ARG A N 1
ATOM 837 C CA . ARG A 1 107 ? -16.297 -0.930 16.978 1.00 85.06 107 ARG A CA 1
ATOM 838 C C . ARG A 1 107 ? -16.840 0.475 16.731 1.00 85.06 107 ARG A C 1
ATOM 840 O O . ARG A 1 107 ? -17.659 0.953 17.512 1.00 85.06 107 ARG A O 1
ATOM 847 N N . TYR A 1 108 ? -16.433 1.098 15.631 1.00 83.88 108 TYR A N 1
ATOM 848 C CA . TYR A 1 108 ? -16.889 2.424 15.231 1.00 83.88 108 TYR A CA 1
ATOM 849 C C . TYR A 1 108 ? -18.406 2.476 15.007 1.00 83.88 108 TYR A C 1
ATOM 851 O O . TYR A 1 108 ? -19.098 3.307 15.598 1.00 83.88 108 TYR A O 1
ATOM 859 N N . ILE A 1 109 ? -18.950 1.511 14.256 1.00 82.44 109 ILE A N 1
ATOM 860 C CA . ILE A 1 109 ? -20.396 1.390 13.999 1.00 82.44 109 ILE A CA 1
ATOM 861 C C . ILE A 1 109 ? -21.188 1.218 15.306 1.00 82.44 109 ILE A C 1
ATOM 863 O O . ILE A 1 109 ? -22.303 1.722 15.428 1.00 82.44 109 ILE A O 1
ATOM 867 N N . LYS A 1 110 ? -20.608 0.548 16.311 1.00 84.12 110 LYS A N 1
ATOM 868 C CA . LYS A 1 110 ? -21.228 0.343 17.632 1.00 84.12 110 LYS A CA 1
ATOM 869 C C . LYS A 1 110 ? -21.205 1.584 18.538 1.00 84.12 110 LYS A C 1
ATOM 871 O O . LYS A 1 110 ? -21.741 1.523 19.639 1.00 84.12 110 LYS A O 1
ATOM 876 N N . GLY A 1 111 ? -20.646 2.709 18.085 1.00 71.12 111 GLY A N 1
ATOM 877 C CA . GLY A 1 111 ? -20.792 4.005 18.752 1.00 71.12 111 GLY A CA 1
ATOM 878 C C . GLY A 1 111 ? -19.678 4.389 19.730 1.00 71.12 111 GLY A C 1
ATOM 879 O O . GLY A 1 111 ? -19.848 5.355 20.471 1.00 71.12 111 GLY A O 1
ATOM 880 N N . SER A 1 112 ? -18.533 3.700 19.733 1.00 69.12 112 SER A N 1
ATOM 881 C CA . SER A 1 112 ? -17.365 4.145 20.508 1.00 69.12 112 SER A CA 1
ATOM 882 C C . SER A 1 112 ? -16.779 5.433 19.905 1.00 69.12 112 SER A C 1
ATOM 884 O O . SER A 1 112 ? -16.217 5.401 18.813 1.00 69.12 112 SER A O 1
ATOM 886 N N . LYS A 1 113 ? -16.916 6.571 20.604 1.00 59.22 113 LYS A N 1
ATOM 887 C CA . LYS A 1 113 ? -16.452 7.895 20.133 1.00 59.22 113 LYS A CA 1
ATOM 888 C C . LYS A 1 113 ? -14.924 8.016 20.022 1.00 59.22 113 LYS A C 1
ATOM 890 O O . LYS A 1 113 ? -14.456 8.676 19.104 1.00 59.22 113 LYS A O 1
ATOM 895 N N . ASP A 1 114 ? -14.156 7.295 20.841 1.00 60.94 114 ASP A N 1
ATOM 896 C CA . ASP A 1 114 ? -12.677 7.297 20.796 1.00 60.94 114 ASP A CA 1
ATOM 897 C C . ASP A 1 114 ? -12.077 6.575 19.567 1.00 60.94 114 ASP A C 1
ATOM 899 O O . ASP A 1 114 ? -10.865 6.405 19.458 1.00 60.94 114 ASP A O 1
ATOM 903 N N . VAL A 1 115 ? -12.918 6.105 18.639 1.00 65.12 115 VAL A N 1
ATOM 904 C CA . VAL A 1 115 ? -12.521 5.247 17.509 1.00 65.12 115 VAL A CA 1
ATOM 905 C C . VAL A 1 115 ? -12.569 5.988 16.167 1.00 65.12 115 VAL A C 1
ATOM 907 O O . VAL A 1 115 ? -12.017 5.501 15.189 1.00 65.12 115 VAL A O 1
ATOM 910 N N . GLU A 1 116 ? -13.183 7.173 16.105 1.00 62.56 116 GLU A N 1
ATOM 911 C CA . GLU A 1 116 ? -13.485 7.874 14.845 1.00 62.56 116 GLU A CA 1
ATOM 912 C C . GLU A 1 116 ? -12.209 8.305 14.102 1.00 62.56 116 GLU A C 1
ATOM 914 O O . GLU A 1 116 ? -11.981 7.844 12.988 1.00 62.56 116 GLU A O 1
ATOM 919 N N . LYS A 1 117 ? -11.310 9.060 14.754 1.00 61.16 117 LYS A N 1
ATOM 920 C CA . LYS A 1 117 ? -10.028 9.492 14.158 1.00 61.16 117 LYS A CA 1
ATOM 921 C C . LYS A 1 117 ? -9.106 8.316 13.807 1.00 61.16 117 LYS A C 1
ATOM 923 O O . LYS A 1 117 ? -8.402 8.357 12.804 1.00 61.16 117 LYS A O 1
ATOM 928 N N . ASN A 1 118 ? -9.149 7.258 14.616 1.00 78.12 118 ASN A N 1
ATOM 929 C CA . ASN A 1 118 ? -8.369 6.051 14.368 1.00 78.12 118 ASN A CA 1
ATOM 930 C C . ASN A 1 118 ? -8.888 5.322 13.126 1.00 78.12 118 ASN A C 1
ATOM 932 O O . ASN A 1 118 ? -8.097 4.893 12.302 1.00 78.12 118 ASN A O 1
ATOM 936 N N . VAL A 1 119 ? -10.205 5.220 12.936 1.00 85.19 119 VAL A N 1
ATOM 937 C CA . VAL A 1 119 ? -10.769 4.523 11.774 1.00 85.19 119 VAL A CA 1
ATOM 938 C C . VAL A 1 119 ? -10.539 5.275 10.464 1.00 85.19 119 VAL A C 1
ATOM 940 O O . VAL A 1 119 ? -10.313 4.603 9.461 1.00 85.19 119 VAL A O 1
ATOM 943 N N . GLU A 1 120 ? -10.511 6.615 10.452 1.00 82.25 120 GLU A N 1
ATOM 944 C CA . GLU A 1 120 ? -10.141 7.357 9.230 1.00 82.25 120 GLU A CA 1
ATOM 945 C C . GLU A 1 120 ? -8.716 6.994 8.779 1.00 82.25 120 GLU A C 1
ATOM 947 O O . GLU A 1 120 ? -8.510 6.614 7.629 1.00 82.25 120 GLU A O 1
ATOM 952 N N . GLN A 1 121 ? -7.755 6.994 9.711 1.00 83.94 121 GLN A N 1
ATOM 953 C CA . GLN A 1 121 ? -6.367 6.608 9.427 1.00 83.94 121 GLN A CA 1
ATOM 954 C C . GLN A 1 121 ? -6.241 5.151 8.970 1.00 83.94 121 GLN A C 1
ATOM 956 O O . GLN A 1 121 ? -5.435 4.847 8.097 1.00 83.94 121 GLN A O 1
ATOM 961 N N . LEU A 1 122 ? -7.043 4.243 9.534 1.00 87.62 122 LEU A N 1
ATOM 962 C CA . LEU A 1 122 ? -7.007 2.840 9.127 1.00 87.62 122 LEU A CA 1
ATOM 963 C C . LEU A 1 122 ? -7.579 2.625 7.717 1.00 87.62 122 LEU A C 1
ATOM 965 O O . LEU A 1 122 ? -7.095 1.786 6.958 1.00 87.62 122 LEU A O 1
ATOM 969 N N . TYR A 1 123 ? -8.615 3.377 7.344 1.00 87.75 123 TYR A N 1
ATOM 970 C CA . TYR A 1 123 ? -9.107 3.354 5.969 1.00 87.75 123 TYR A CA 1
ATOM 971 C C . TYR A 1 123 ? -8.103 3.965 4.995 1.00 87.75 123 TYR A C 1
ATOM 973 O O . TYR A 1 123 ? -7.922 3.422 3.908 1.00 87.75 123 TYR A O 1
ATOM 981 N N . ASP A 1 124 ? -7.428 5.043 5.392 1.00 85.88 124 ASP A N 1
ATOM 982 C CA . ASP A 1 124 ? -6.340 5.627 4.611 1.00 85.88 124 ASP A CA 1
ATOM 983 C C . ASP A 1 124 ? -5.258 4.583 4.308 1.00 85.88 124 ASP A C 1
ATOM 985 O O . ASP A 1 124 ? -4.885 4.406 3.150 1.00 85.88 124 ASP A O 1
ATOM 989 N N . SER A 1 125 ? -4.798 3.837 5.319 1.00 87.44 125 SER A N 1
ATOM 990 C CA . SER A 1 125 ? -3.844 2.740 5.121 1.00 87.44 125 SER A CA 1
ATOM 991 C C . SER A 1 125 ? -4.346 1.711 4.104 1.00 87.44 125 SER A C 1
ATOM 993 O O . SER A 1 125 ? -3.585 1.258 3.253 1.00 87.44 125 SER A O 1
ATOM 995 N N . ALA A 1 126 ? -5.622 1.321 4.197 1.00 89.81 126 ALA A N 1
ATOM 996 C CA . ALA A 1 126 ? -6.204 0.332 3.298 1.00 89.81 126 ALA A CA 1
ATOM 997 C C . ALA A 1 126 ? -6.255 0.833 1.852 1.00 89.81 126 ALA A C 1
ATOM 999 O O . ALA A 1 126 ? -5.911 0.080 0.949 1.00 89.81 126 ALA A O 1
ATOM 1000 N N . LEU A 1 127 ? -6.620 2.097 1.632 1.00 88.38 127 LEU A N 1
ATOM 1001 C CA . LEU A 1 127 ? -6.620 2.688 0.294 1.00 88.38 127 LEU A CA 1
ATOM 1002 C C . LEU A 1 127 ? -5.219 2.750 -0.304 1.00 88.38 127 LEU A C 1
ATOM 1004 O O . LEU A 1 127 ? -5.040 2.387 -1.459 1.00 88.38 127 LEU A O 1
ATOM 1008 N N . LEU A 1 128 ? -4.213 3.138 0.483 1.00 89.06 128 LEU A N 1
ATOM 1009 C CA . LEU A 1 128 ? -2.823 3.128 0.023 1.00 89.06 128 LEU A CA 1
ATOM 1010 C C . LEU A 1 128 ? -2.402 1.726 -0.446 1.00 89.06 128 LEU A C 1
ATOM 1012 O O . LEU A 1 128 ? -1.792 1.581 -1.503 1.00 89.06 128 LEU A O 1
ATOM 1016 N N . LEU A 1 129 ? -2.760 0.685 0.313 1.00 91.38 129 LEU A N 1
ATOM 1017 C CA . LEU A 1 129 ? -2.485 -0.703 -0.067 1.00 91.38 129 LEU A CA 1
ATOM 1018 C C . LEU A 1 129 ? -3.247 -1.124 -1.332 1.00 91.38 129 LEU A C 1
ATOM 1020 O O . LEU A 1 129 ? -2.684 -1.843 -2.157 1.00 91.38 129 LEU A O 1
ATOM 1024 N N . ASP A 1 130 ? -4.497 -0.688 -1.489 1.00 91.25 130 ASP A N 1
ATOM 1025 C CA . ASP A 1 130 ? -5.338 -1.000 -2.649 1.00 91.25 130 ASP A CA 1
ATOM 1026 C C . ASP A 1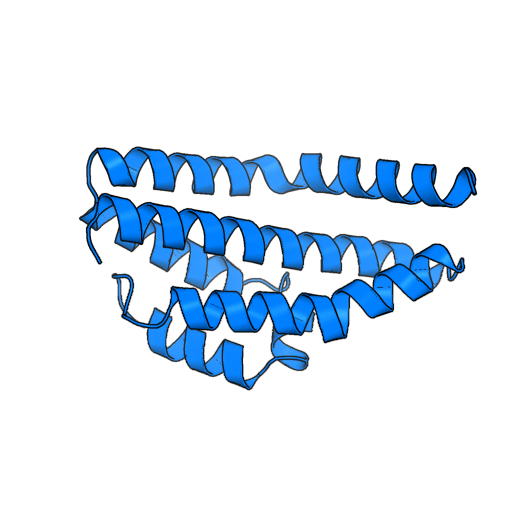 130 ? -4.772 -0.394 -3.937 1.00 91.25 130 ASP A C 1
ATOM 1028 O O . ASP A 1 130 ? -4.628 -1.096 -4.937 1.00 91.25 130 ASP A O 1
ATOM 1032 N N . GLU A 1 131 ? -4.386 0.876 -3.895 1.00 91.12 131 GLU A N 1
ATOM 1033 C CA . GLU A 1 131 ? -3.845 1.603 -5.046 1.00 91.12 131 GLU A CA 1
ATOM 1034 C C . GLU A 1 131 ? -2.456 1.095 -5.445 1.00 91.12 131 GLU A C 1
ATOM 1036 O O . GLU A 1 131 ? -2.200 0.828 -6.621 1.00 91.12 131 GLU A O 1
ATOM 1041 N N . LEU A 1 132 ? -1.565 0.852 -4.473 1.00 92.38 132 LEU A N 1
ATOM 1042 C CA . LEU A 1 132 ? -0.268 0.220 -4.743 1.00 92.38 132 LEU A CA 1
ATOM 1043 C C . LEU A 1 132 ? -0.437 -1.171 -5.366 1.00 92.38 132 LEU A C 1
ATOM 1045 O O . LEU A 1 132 ? 0.364 -1.585 -6.210 1.00 92.38 132 LEU A O 1
ATOM 1049 N N . LEU A 1 133 ? -1.4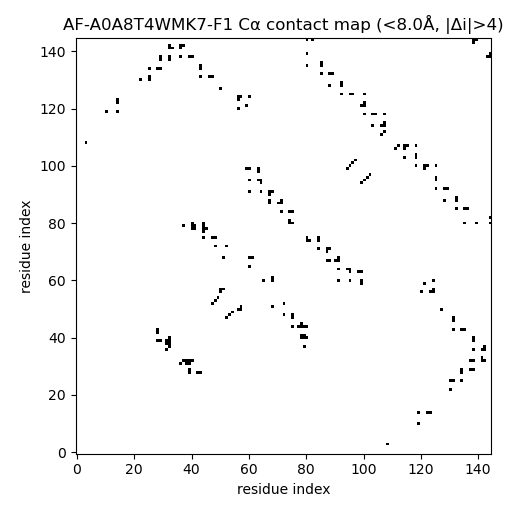64 -1.914 -4.954 1.00 94.06 133 LEU A N 1
ATOM 1050 C CA . LEU A 1 133 ? -1.752 -3.221 -5.527 1.00 94.06 133 LEU A CA 1
ATOM 1051 C C . LEU A 1 133 ? -2.278 -3.092 -6.960 1.00 94.06 133 LEU A C 1
ATOM 1053 O O . LEU A 1 133 ? -1.874 -3.861 -7.832 1.00 94.06 133 LEU A O 1
ATOM 1057 N N . GLU A 1 134 ? -3.144 -2.114 -7.221 1.00 93.06 134 GLU A N 1
ATOM 1058 C CA . GLU A 1 134 ? -3.691 -1.873 -8.552 1.00 93.06 134 GLU A CA 1
ATOM 1059 C C . GLU A 1 134 ? -2.605 -1.465 -9.557 1.00 93.06 134 GLU A C 1
ATOM 1061 O O . GLU A 1 134 ? -2.549 -2.024 -10.655 1.00 93.06 134 GLU A O 1
ATOM 1066 N N . ILE A 1 135 ? -1.713 -0.538 -9.188 1.00 92.38 135 ILE A N 1
ATOM 1067 C CA . ILE A 1 135 ? -0.598 -0.115 -10.052 1.00 92.38 135 ILE A CA 1
ATOM 1068 C C . ILE A 1 135 ? 0.360 -1.275 -10.289 1.00 92.38 135 ILE A C 1
ATOM 1070 O O . ILE A 1 135 ? 0.738 -1.512 -11.432 1.00 92.38 135 ILE A O 1
ATOM 1074 N N . GLY A 1 136 ? 0.717 -2.026 -9.240 1.00 91.75 136 GLY A N 1
ATOM 1075 C CA . GLY A 1 136 ? 1.592 -3.191 -9.368 1.00 91.75 136 GLY A CA 1
ATOM 1076 C C . GLY A 1 136 ? 1.038 -4.194 -10.383 1.00 91.75 136 GLY A C 1
ATOM 1077 O O . GLY A 1 136 ? 1.726 -4.557 -11.334 1.00 91.75 136 GLY A O 1
ATOM 1078 N N . HIS A 1 137 ? -0.247 -4.542 -10.264 1.00 92.75 137 HIS A N 1
ATOM 1079 C CA . HIS A 1 137 ? -0.936 -5.395 -11.237 1.00 92.75 137 HIS A CA 1
ATOM 1080 C C . HIS A 1 137 ? -1.039 -4.780 -12.637 1.00 92.75 137 HIS A C 1
ATOM 1082 O O . HIS A 1 137 ? -1.068 -5.499 -13.637 1.00 92.75 137 HIS A O 1
ATOM 1088 N N . PHE A 1 138 ? -1.181 -3.462 -12.746 1.00 91.19 138 PHE A N 1
ATOM 1089 C CA . PHE A 1 138 ? -1.198 -2.794 -14.042 1.00 91.19 138 PHE A CA 1
ATOM 1090 C C . PHE A 1 138 ? 0.164 -2.901 -14.731 1.00 91.19 138 PHE A C 1
ATOM 1092 O O . PHE A 1 138 ? 0.224 -3.319 -15.885 1.00 91.19 138 PHE A O 1
ATOM 1099 N N . ILE A 1 139 ? 1.243 -2.600 -14.011 1.00 89.38 139 ILE A N 1
ATOM 1100 C CA . ILE A 1 139 ? 2.605 -2.655 -14.536 1.00 89.38 139 ILE A CA 1
ATOM 1101 C C . ILE A 1 139 ? 2.993 -4.090 -14.900 1.00 89.38 139 ILE A C 1
ATOM 1103 O O . ILE A 1 139 ? 3.487 -4.287 -16.002 1.00 89.38 139 ILE A O 1
ATOM 1107 N N . GLU A 1 140 ? 2.709 -5.093 -14.057 1.00 89.62 140 GLU A N 1
ATOM 1108 C CA . GLU A 1 140 ? 2.956 -6.512 -14.389 1.00 89.62 140 GLU A CA 1
ATOM 1109 C C . GLU A 1 140 ? 2.305 -6.898 -15.727 1.00 89.62 140 GLU A C 1
ATOM 1111 O O . GLU A 1 140 ? 2.944 -7.489 -16.597 1.00 89.62 140 GLU A O 1
ATOM 1116 N N . ARG A 1 141 ? 1.049 -6.480 -15.945 1.00 88.81 141 ARG A N 1
ATOM 1117 C CA . ARG A 1 141 ? 0.314 -6.773 -17.186 1.00 88.81 141 ARG A CA 1
ATOM 1118 C C . ARG A 1 141 ? 0.889 -6.079 -18.417 1.00 88.81 141 ARG A C 1
ATOM 1120 O O . ARG A 1 141 ? 0.893 -6.682 -19.485 1.00 88.81 141 ARG A O 1
ATOM 1127 N N . VAL A 1 142 ? 1.297 -4.817 -18.297 1.00 86.81 142 VAL A N 1
ATOM 1128 C CA . VAL A 1 142 ? 1.759 -4.015 -19.444 1.00 86.81 142 VAL A CA 1
ATOM 1129 C C . VAL A 1 142 ? 3.225 -4.293 -19.773 1.00 86.81 142 VAL A C 1
ATOM 1131 O O . VAL A 1 142 ? 3.584 -4.367 -20.945 1.00 86.81 142 VAL A O 1
ATOM 1134 N N . ALA A 1 143 ? 4.064 -4.485 -18.756 1.00 78.62 143 ALA A N 1
ATOM 1135 C CA . ALA A 1 143 ? 5.490 -4.750 -18.911 1.00 78.62 143 ALA A CA 1
ATOM 1136 C C . ALA A 1 143 ? 5.813 -6.240 -19.145 1.00 78.62 143 ALA A C 1
ATOM 1138 O O . ALA A 1 143 ? 6.940 -6.556 -19.520 1.00 78.62 143 ALA A O 1
ATOM 1139 N N . GLY A 1 144 ? 4.848 -7.148 -18.944 1.00 72.31 144 GLY A N 1
ATOM 1140 C CA . GLY A 1 144 ? 5.037 -8.591 -19.126 1.00 72.31 144 GLY A CA 1
ATOM 1141 C C . GLY A 1 144 ? 5.949 -9.221 -18.069 1.00 72.31 144 GLY A C 1
ATOM 1142 O O . GLY A 1 144 ? 6.749 -10.095 -18.406 1.00 72.31 144 GLY A O 1
ATOM 1143 N N . VAL A 1 145 ? 5.857 -8.733 -16.826 1.00 60.72 145 VAL A N 1
ATOM 1144 C CA . VAL A 1 145 ? 6.647 -9.188 -15.663 1.00 60.72 145 VAL A CA 1
ATOM 1145 C C . VAL A 1 145 ? 5.946 -10.339 -14.952 1.00 60.72 145 VAL A C 1
ATOM 1147 O O . VAL A 1 145 ? 4.700 -10.289 -14.842 1.00 60.72 145 VAL A O 1
#

Nearest PDB structures (foldseek):
  8fvt-assembly1_B  TM=3.314E-01  e=1.419E+00  synthetic construct
  6dfk-assembly2_L  TM=3.002E-01  e=2.209E+00  Plasmodium falciparum 3D7
  6dfk-assembly1_E  TM=2.146E-01  e=2.103E+00  Plasmodium falciparum 3D7
  1xd4-assembly2_B  TM=1.509E-01  e=2.824E+00  Homo sapiens
  1dbh-assembly1_A  TM=1.500E-01  e=3.610E+00  Homo sapiens

Sequence (145 aa):
MGKSFDRIGDLLEKIAKSRRPFLDECTEAKYMAVQNPDDAQHTYMQLLRTTLLSSDALDSAKSTCPEEIEKLDRLAKGDRIKQGLVSTLKALRSQYLDTVLRPAVKRYIKGSKDVEKNVEQLYDSALLLDELLEIGHFIERVAGV

Mean predicted aligned error: 6.09 Å

Radius of gyration: 16.16 Å; Cα contacts (8 Å, |Δi|>4): 133; chains: 1; bounding box: 46×27×44 Å